Protein AF-A0A2E9YZD8-F1 (afdb_monomer)

Solvent-accessible surface area (backbone atoms only — not comparable to full-atom values): 932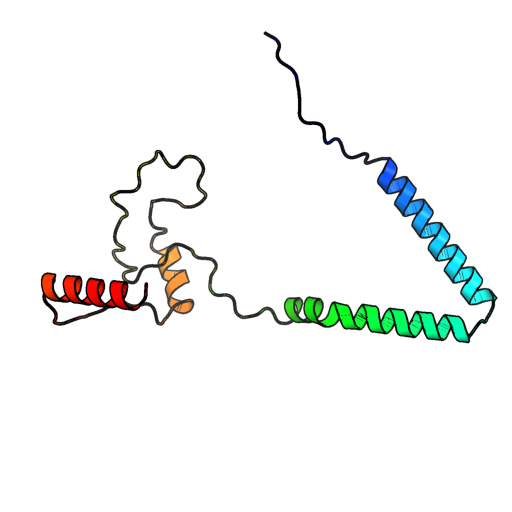1 Å² total; per-residue (Å²): 138,90,86,81,88,86,82,90,78,82,74,64,78,68,55,57,56,54,53,52,55,51,51,55,50,53,54,49,52,53,50,51,52,52,64,72,64,67,50,62,71,60,52,50,54,52,52,52,52,51,52,52,55,54,57,72,44,44,64,63,54,46,45,72,77,56,60,72,93,70,65,64,98,68,87,80,80,59,51,42,64,88,73,56,86,76,77,81,86,76,63,85,83,64,77,90,63,96,70,73,80,69,77,73,51,65,70,42,37,64,54,39,51,83,56,45,73,87,60,59,68,87,84,71,94,60,52,72,67,58,45,51,55,51,52,50,57,51,52,69,73,70,109

pLDDT: mean 77.56, std 17.91, range [31.64, 98.06]

Foldseek 3Di:
DDDDDDDDDDDPPPVVVVVVVVVVVVVVVVVVVCVVVVPVPVVVVVVVVVVVVVVVCVVVVCCVVCPPDDFDPDPQDALDQPDGDADDPDDPVPPDDPDDSDGPHPVVVVSCCVRPVPRHDDDDPDDPVRVVVVVVVVVVVVD

Sequence (143 aa):
MLCVAGGETYYPLIETHFITTRMRREVLSALVVHLIRKEKRWAISGGVAALVGAACLIPLIAETLNPPLRAAPIHDISTDTVNPPAFEVLDETRAGTSHTRERGGPVLAEAQAPAYPDIVSLETDLSLDAAYQRALAVAEDIG

Mean predicted aligned error: 15.63 Å

Radius of gyration: 30.19 Å; Cα contacts (8 Å, |Δi|>4): 39; chains: 1; bounding box: 54×61×78 Å

Structure (mmCIF, N/CA/C/O backbone):
data_AF-A0A2E9YZD8-F1
#
_entry.id   AF-A0A2E9YZD8-F1
#
loop_
_atom_site.group_PDB
_atom_site.id
_atom_site.type_symbol
_atom_site.label_atom_id
_atom_site.label_alt_id
_atom_site.label_comp_id
_atom_site.label_asym_id
_atom_site.label_entity_id
_atom_site.label_seq_id
_atom_site.pdbx_PDB_ins_code
_atom_site.Cartn_x
_atom_site.Cartn_y
_atom_site.Cartn_z
_atom_site.occupancy
_atom_site.B_iso_or_equiv
_atom_site.auth_seq_id
_atom_site.auth_comp_id
_atom_site.auth_asym_id
_atom_site.auth_atom_id
_atom_site.pdbx_PDB_model_num
ATOM 1 N N . MET A 1 1 ? 0.314 50.372 7.798 1.00 39.34 1 MET A N 1
ATOM 2 C CA . MET A 1 1 ? -0.718 50.129 6.773 1.00 39.34 1 MET A CA 1
ATOM 3 C C . MET A 1 1 ? -1.592 49.001 7.286 1.00 39.34 1 MET A C 1
ATOM 5 O O . MET A 1 1 ? -1.076 47.932 7.576 1.00 39.34 1 MET A O 1
ATOM 9 N N . LEU A 1 2 ? -2.847 49.333 7.572 1.00 36.38 2 LEU A N 1
ATOM 10 C CA . LEU A 1 2 ? -3.849 48.516 8.251 1.00 36.38 2 LEU A CA 1
ATOM 11 C C . LEU A 1 2 ? -4.512 47.565 7.239 1.00 36.38 2 LEU A C 1
ATOM 13 O O . LEU A 1 2 ? -4.921 48.031 6.178 1.00 36.38 2 LEU A O 1
ATOM 17 N N . CYS A 1 3 ? -4.703 46.294 7.591 1.00 31.64 3 CYS A N 1
ATOM 18 C CA . CYS A 1 3 ? -5.934 45.576 7.254 1.00 31.64 3 CYS A CA 1
ATOM 19 C C . CYS A 1 3 ? -6.170 44.421 8.236 1.00 31.64 3 CYS A C 1
ATOM 21 O O . CYS A 1 3 ? -5.288 43.608 8.496 1.00 31.64 3 CYS A O 1
ATOM 23 N N . VAL A 1 4 ? -7.373 44.439 8.799 1.00 42.31 4 VAL A N 1
ATOM 24 C CA . VAL A 1 4 ? -7.993 43.536 9.773 1.00 42.31 4 VAL A CA 1
ATOM 25 C C . VAL A 1 4 ? -9.189 42.865 9.075 1.00 42.31 4 VAL A C 1
ATOM 27 O O . VAL A 1 4 ? -9.731 43.454 8.141 1.00 42.31 4 VAL A O 1
ATOM 30 N N . ALA A 1 5 ? -9.630 41.723 9.625 1.00 40.31 5 ALA A N 1
ATOM 31 C CA . ALA A 1 5 ? -10.871 40.957 9.383 1.00 40.31 5 ALA A CA 1
ATOM 32 C C . ALA A 1 5 ? -10.794 39.866 8.293 1.00 40.31 5 ALA A C 1
ATOM 34 O O . ALA A 1 5 ? -10.363 40.125 7.182 1.00 40.31 5 ALA A O 1
ATOM 35 N N . GLY A 1 6 ? -11.225 38.623 8.519 1.00 33.19 6 GLY A N 1
ATOM 36 C CA . GLY A 1 6 ? -11.896 38.026 9.672 1.00 33.19 6 GLY A CA 1
ATOM 37 C C . GLY A 1 6 ? -11.910 36.496 9.556 1.00 33.19 6 GLY A C 1
ATOM 38 O O . GLY A 1 6 ? -11.763 35.941 8.471 1.00 33.19 6 GLY A O 1
ATOM 39 N N . GLY A 1 7 ? -12.056 35.830 10.697 1.00 32.16 7 GLY A N 1
ATOM 40 C CA . GLY A 1 7 ? -12.039 34.376 10.828 1.00 32.16 7 GLY A CA 1
ATOM 41 C C . GLY A 1 7 ? -12.156 34.006 12.299 1.00 32.16 7 GLY A C 1
ATOM 42 O O . GLY A 1 7 ? -11.198 33.547 12.912 1.00 32.16 7 GLY A O 1
ATOM 43 N N . GLU A 1 8 ? -13.302 34.332 12.892 1.00 45.50 8 GLU A N 1
ATOM 44 C CA . GLU A 1 8 ? -13.628 33.951 14.260 1.00 45.50 8 GLU A CA 1
ATOM 45 C C . GLU A 1 8 ? -13.762 32.433 14.387 1.00 45.50 8 GLU A C 1
ATOM 47 O O . GLU A 1 8 ? -14.638 31.848 13.764 1.00 45.50 8 GLU A O 1
ATOM 52 N N . THR A 1 9 ? -12.964 31.829 15.268 1.00 40.62 9 THR A N 1
ATOM 53 C CA . THR A 1 9 ? -13.396 30.725 16.142 1.00 40.62 9 THR A CA 1
ATOM 54 C C . THR A 1 9 ? -12.512 30.714 17.391 1.00 40.62 9 THR A C 1
ATOM 56 O O . THR A 1 9 ? -11.629 29.872 17.552 1.00 40.62 9 THR A O 1
ATOM 59 N N . TYR A 1 10 ? -12.725 31.679 18.287 1.00 44.81 10 TYR A N 1
ATOM 60 C CA . TYR A 1 10 ? -12.282 31.554 19.675 1.00 44.81 10 TYR A CA 1
ATOM 61 C C . TYR A 1 10 ? -13.278 30.639 20.399 1.00 44.81 10 TYR A C 1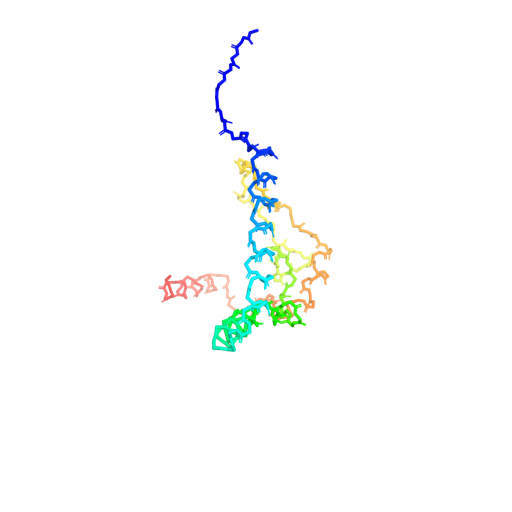
ATOM 63 O O . TYR A 1 10 ? -14.404 31.038 20.686 1.00 44.81 10 TYR A O 1
ATOM 71 N N . TYR A 1 11 ? -12.884 29.395 20.671 1.00 51.25 11 TYR A N 1
ATOM 72 C CA . TYR A 1 11 ? -13.652 28.504 21.542 1.00 51.25 11 TYR A CA 1
ATOM 73 C C . TYR A 1 11 ? -13.702 29.075 22.971 1.00 51.25 11 TYR A C 1
ATOM 75 O O . TYR A 1 11 ? -12.657 29.455 23.510 1.00 51.25 11 TYR A O 1
ATOM 83 N N . PRO A 1 12 ? -14.868 29.084 23.643 1.00 45.47 12 PRO A N 1
ATOM 84 C CA . PRO A 1 12 ? -14.950 29.488 25.037 1.00 45.47 12 PRO A CA 1
ATOM 85 C C . PRO A 1 12 ? -14.413 28.357 25.929 1.00 45.47 12 PRO A C 1
ATOM 87 O O . PRO A 1 12 ? -15.137 27.446 26.328 1.00 45.47 12 PRO A O 1
ATOM 90 N N . LEU A 1 13 ? -13.129 28.424 26.296 1.00 52.28 13 LEU A N 1
ATOM 91 C CA . LEU A 1 13 ? -12.517 27.537 27.304 1.00 52.28 13 LEU A CA 1
ATOM 92 C C . LEU A 1 13 ? -13.118 27.711 28.716 1.00 52.28 13 LEU A C 1
ATOM 94 O O . LEU A 1 13 ? -12.858 26.905 29.604 1.00 52.28 13 LEU A O 1
ATOM 98 N N . ILE A 1 14 ? -13.946 28.738 28.931 1.00 51.38 14 ILE A N 1
ATOM 99 C CA . ILE A 1 14 ? -14.606 29.006 30.216 1.00 51.38 14 ILE A CA 1
ATOM 100 C C . ILE A 1 14 ? -15.963 28.277 30.315 1.00 51.38 14 ILE A C 1
ATOM 102 O O . ILE A 1 14 ? -16.344 27.841 31.402 1.00 51.38 14 ILE A O 1
ATOM 106 N N . GLU A 1 15 ? -16.671 28.039 29.202 1.00 48.09 15 GLU A N 1
ATOM 107 C CA . GLU A 1 15 ? -17.989 27.379 29.245 1.00 48.09 15 GLU A CA 1
ATOM 108 C C . GLU A 1 15 ? -17.910 25.851 29.348 1.00 48.09 15 GLU A C 1
ATOM 110 O O . GLU A 1 15 ? -18.708 25.232 30.057 1.00 48.09 15 GLU A O 1
ATOM 115 N N . THR A 1 16 ? -16.918 25.216 28.719 1.00 51.31 16 THR A N 1
ATOM 116 C CA . THR A 1 16 ? -16.758 23.752 28.776 1.00 51.31 16 THR A CA 1
ATOM 117 C C . THR A 1 16 ? -16.442 23.257 30.187 1.00 51.31 16 THR A C 1
ATOM 119 O O . THR A 1 16 ? -16.917 22.192 30.588 1.00 51.31 16 THR A O 1
ATOM 122 N N . HIS A 1 17 ? -15.719 24.030 31.001 1.00 48.12 17 HIS A N 1
ATOM 123 C CA . HIS A 1 17 ? -15.487 23.682 32.405 1.00 48.12 17 HIS A CA 1
ATOM 124 C C . HIS A 1 17 ? -16.748 23.805 33.263 1.00 48.12 17 HIS A C 1
ATOM 126 O O . HIS A 1 17 ? -16.979 22.937 34.106 1.00 48.12 17 HIS A O 1
ATOM 132 N N . PHE A 1 18 ? -17.604 24.803 33.023 1.00 49.09 18 PHE A N 1
ATOM 133 C CA . PHE A 1 18 ? -18.860 24.965 33.761 1.00 49.09 18 PHE A CA 1
ATOM 134 C C . PHE A 1 18 ? -19.878 23.870 33.408 1.00 49.09 18 PHE A C 1
ATOM 136 O O . PHE A 1 18 ? -20.504 23.285 34.294 1.00 49.09 18 PHE A O 1
ATOM 143 N N . ILE A 1 19 ? -19.988 23.519 32.123 1.00 51.88 19 ILE A N 1
ATOM 144 C CA . ILE A 1 19 ? -20.873 22.448 31.645 1.00 51.88 19 ILE A CA 1
ATOM 145 C C . ILE A 1 19 ? -20.402 21.085 32.172 1.00 51.88 19 ILE A C 1
ATOM 147 O 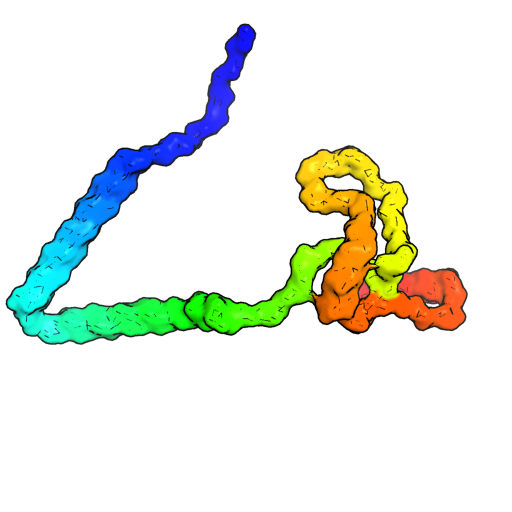O . ILE A 1 19 ? -21.203 20.338 32.729 1.00 51.88 19 ILE A O 1
ATOM 151 N N . THR A 1 20 ? -19.106 20.769 32.099 1.00 46.94 20 THR A N 1
ATOM 152 C CA . THR A 1 20 ? -18.583 19.464 32.552 1.00 46.94 20 THR A CA 1
ATOM 153 C C . THR A 1 20 ? -18.627 19.286 34.072 1.00 46.94 20 THR A C 1
ATOM 155 O O . THR A 1 20 ? -18.960 18.200 34.550 1.00 46.94 20 THR A O 1
ATOM 158 N N . THR A 1 21 ? -18.358 20.330 34.866 1.00 49.91 21 THR A N 1
ATOM 159 C CA . THR A 1 21 ? -18.465 20.246 36.338 1.00 49.91 21 THR A CA 1
ATOM 160 C C . THR A 1 21 ? -19.909 20.188 36.824 1.00 49.91 21 THR A C 1
ATOM 162 O O . THR A 1 21 ? -20.204 19.426 37.750 1.00 49.91 21 THR A O 1
ATOM 165 N N . ARG A 1 22 ? -20.828 20.924 36.187 1.00 56.75 22 ARG A N 1
ATOM 166 C CA . ARG A 1 22 ? -22.264 20.837 36.484 1.00 56.75 22 ARG A CA 1
ATOM 167 C C . ARG A 1 22 ? -22.818 19.461 36.105 1.00 56.75 22 ARG A C 1
ATOM 169 O O . ARG A 1 22 ? -23.489 18.835 36.918 1.00 56.75 22 ARG A O 1
ATOM 176 N N . MET A 1 23 ? -22.437 18.931 34.943 1.00 50.34 23 MET A N 1
ATOM 177 C CA . MET A 1 23 ? -22.870 17.615 34.461 1.00 50.34 23 MET A CA 1
ATOM 178 C C . MET A 1 23 ? -22.325 16.460 35.321 1.00 50.34 23 MET A C 1
ATOM 180 O O . MET A 1 23 ? -23.062 15.525 35.622 1.00 50.34 23 MET A O 1
ATOM 184 N N . ARG A 1 24 ? -21.087 16.551 35.837 1.00 58.38 24 ARG A N 1
ATOM 185 C CA . ARG A 1 24 ? -20.545 15.561 36.793 1.00 58.38 24 ARG A CA 1
ATOM 186 C C . ARG A 1 24 ? -21.307 15.525 38.118 1.00 58.38 24 ARG A C 1
ATOM 188 O O . ARG A 1 24 ? -21.480 14.446 38.678 1.00 58.38 24 ARG A O 1
ATOM 195 N N . ARG A 1 25 ? -21.761 16.677 38.624 1.00 65.44 25 ARG A N 1
ATOM 196 C CA . ARG A 1 25 ? -22.518 16.751 39.885 1.00 65.44 25 ARG A CA 1
ATOM 197 C C . ARG A 1 25 ? -23.917 16.158 39.764 1.00 65.44 25 ARG A C 1
ATOM 199 O O . ARG A 1 25 ? -24.303 15.426 40.668 1.00 65.44 25 ARG A O 1
ATOM 206 N N . GLU A 1 26 ? -24.622 16.415 38.663 1.00 64.88 26 GLU A N 1
ATOM 207 C CA . GLU A 1 26 ? -25.978 15.881 38.457 1.00 64.88 26 GLU A CA 1
ATOM 208 C C . GLU A 1 26 ? -25.990 14.362 38.227 1.00 64.88 26 GLU A C 1
ATOM 210 O O . GLU A 1 26 ? -26.873 13.655 38.707 1.00 64.88 26 GLU A O 1
ATOM 215 N N . VAL A 1 27 ? -24.972 13.824 37.548 1.00 67.44 27 VAL A N 1
ATOM 216 C CA . VAL A 1 27 ? -24.826 12.368 37.385 1.00 67.44 27 VAL A CA 1
ATOM 217 C C . VAL A 1 27 ? -24.535 11.697 38.731 1.00 67.44 27 VAL A C 1
ATOM 219 O O . VAL A 1 27 ? -25.088 10.639 39.027 1.00 67.44 27 VAL A O 1
ATOM 222 N N . LEU A 1 28 ? -23.715 12.326 39.582 1.00 70.00 28 LEU A N 1
ATOM 223 C CA . LEU A 1 28 ? -23.392 11.803 40.910 1.00 70.00 28 LEU A CA 1
ATOM 224 C C . LEU A 1 28 ? -24.600 11.863 41.858 1.00 70.00 28 LEU A C 1
ATOM 226 O O . LEU A 1 28 ? -24.857 10.899 42.576 1.00 70.00 28 LEU A O 1
ATOM 230 N N . SER A 1 29 ? -25.371 12.957 41.847 1.00 71.25 29 SER A N 1
ATOM 231 C CA . SER A 1 29 ? -26.596 13.081 42.647 1.00 71.25 29 SER A CA 1
ATOM 232 C C . SER A 1 29 ? -27.679 12.110 42.171 1.00 71.25 29 SER A C 1
ATOM 234 O O . SER A 1 29 ? -28.294 11.444 43.003 1.00 71.25 29 SER A O 1
ATOM 236 N N . ALA A 1 30 ? -27.857 11.928 40.858 1.00 67.38 30 ALA A N 1
ATOM 237 C CA . ALA A 1 30 ? -28.767 10.926 40.303 1.00 67.38 30 ALA A CA 1
ATOM 238 C C . ALA A 1 30 ? -28.362 9.487 40.678 1.00 67.38 30 ALA A C 1
ATOM 240 O O . ALA A 1 30 ? -29.234 8.681 41.015 1.00 67.38 30 ALA A O 1
ATOM 241 N N . LEU A 1 31 ? -27.058 9.179 40.679 1.00 66.12 31 LEU A N 1
ATOM 242 C CA . LEU A 1 31 ? -26.506 7.889 41.109 1.00 66.12 31 LEU A CA 1
ATOM 243 C C . LEU A 1 31 ? -26.743 7.642 42.608 1.00 66.12 31 LEU A C 1
ATOM 245 O O . LEU A 1 31 ? -27.194 6.564 42.991 1.00 66.12 31 LEU A O 1
ATOM 249 N N . VAL A 1 32 ? -26.501 8.650 43.454 1.00 74.81 32 VAL A N 1
ATOM 250 C CA . VAL A 1 32 ? -26.739 8.588 44.906 1.00 74.81 32 VAL A CA 1
ATOM 251 C C . VAL A 1 32 ? -28.228 8.409 45.213 1.00 74.81 32 VAL A C 1
ATOM 253 O O . VAL A 1 32 ? -28.588 7.550 46.014 1.00 74.81 32 VAL A O 1
ATOM 256 N N . VAL A 1 33 ? -29.116 9.145 44.537 1.00 72.62 33 VAL A N 1
ATOM 257 C CA . VAL A 1 33 ? -30.573 8.992 44.689 1.00 72.62 33 VAL A CA 1
ATOM 258 C C . VAL A 1 33 ? -31.034 7.600 44.237 1.00 72.62 33 VAL A C 1
ATOM 260 O O . VAL A 1 33 ? -31.856 6.986 44.918 1.00 72.62 33 VAL A O 1
ATOM 263 N N . HIS A 1 34 ? -30.480 7.055 43.150 1.00 62.38 34 HIS A N 1
ATOM 264 C CA . HIS A 1 34 ? -30.781 5.688 42.703 1.00 62.38 34 HIS A CA 1
ATOM 265 C C . HIS A 1 34 ? -30.285 4.614 43.685 1.00 62.38 34 HIS A C 1
ATOM 267 O O . HIS A 1 34 ? -30.996 3.636 43.922 1.00 62.38 34 HIS A O 1
ATOM 273 N N . LEU A 1 35 ? -29.114 4.811 44.301 1.00 63.41 35 LEU A N 1
ATOM 274 C CA . LEU A 1 35 ? -28.574 3.934 45.348 1.00 63.41 35 LEU A CA 1
ATOM 275 C C . LEU A 1 35 ? -29.423 3.974 46.631 1.00 63.41 35 LEU A C 1
ATOM 277 O O . LEU A 1 35 ? -29.668 2.929 47.234 1.00 63.41 35 LEU A O 1
ATOM 281 N N . ILE A 1 36 ? -29.924 5.153 47.023 1.00 72.25 36 ILE A N 1
ATOM 282 C CA . ILE A 1 36 ? -30.773 5.338 48.215 1.00 72.25 36 ILE A CA 1
ATOM 283 C C . ILE A 1 36 ? -32.168 4.731 48.014 1.00 72.25 36 ILE A C 1
ATOM 285 O O . ILE A 1 36 ? -32.706 4.108 48.929 1.00 72.25 36 ILE A O 1
ATOM 289 N N . ARG A 1 37 ? -32.763 4.873 46.822 1.00 69.38 37 ARG A N 1
ATOM 290 C CA . ARG A 1 37 ? -34.151 4.448 46.572 1.00 69.38 37 ARG A CA 1
ATOM 291 C C . ARG A 1 37 ? -34.343 2.930 46.447 1.00 69.38 37 ARG A C 1
ATOM 293 O O . ARG A 1 37 ? -35.484 2.484 46.429 1.00 69.38 37 ARG A O 1
ATOM 300 N N . LYS A 1 38 ? -33.270 2.123 46.396 1.00 61.97 38 LYS A N 1
ATOM 301 C CA . LYS A 1 38 ? -33.316 0.643 46.280 1.00 61.97 38 LYS A CA 1
ATOM 302 C C . LYS A 1 38 ? -34.236 0.135 45.155 1.00 61.97 38 LYS A C 1
ATOM 304 O O . LYS A 1 38 ? -34.770 -0.975 45.223 1.00 61.97 38 LYS A O 1
ATOM 309 N N . GLU A 1 39 ? -34.407 0.925 44.096 1.00 62.91 39 GLU A N 1
ATOM 310 C CA . GLU A 1 39 ? -35.299 0.608 42.982 1.00 62.91 39 GLU A CA 1
ATOM 311 C C . GLU A 1 39 ? -34.614 -0.395 42.045 1.00 62.91 39 GLU A C 1
ATOM 313 O O . GLU A 1 39 ? -34.037 -0.045 41.014 1.00 62.91 39 GLU A O 1
ATOM 318 N N . LYS A 1 40 ? -34.662 -1.679 42.425 1.00 60.91 40 LYS A N 1
ATOM 319 C CA . LYS A 1 40 ? -34.013 -2.787 41.700 1.00 60.91 40 LYS A CA 1
ATOM 320 C C . LYS A 1 40 ? -34.335 -2.794 40.200 1.00 60.91 40 LYS A C 1
ATOM 322 O O . LYS A 1 40 ? -33.486 -3.159 39.398 1.00 60.91 40 LYS A O 1
ATOM 327 N N . ARG A 1 41 ? -35.541 -2.367 39.815 1.00 63.03 41 ARG A N 1
ATOM 328 C CA . ARG A 1 41 ? -36.029 -2.379 38.427 1.00 63.03 41 ARG A CA 1
ATOM 329 C C . ARG A 1 41 ? -35.288 -1.386 37.521 1.00 63.03 41 ARG A C 1
ATOM 331 O O . ARG A 1 41 ? -34.921 -1.755 36.409 1.00 63.03 41 ARG A O 1
ATOM 338 N N . TRP A 1 42 ? -34.994 -0.180 38.009 1.00 66.31 42 TRP A N 1
ATOM 339 C CA . TRP A 1 42 ? -34.221 0.818 37.258 1.00 66.31 42 TRP A CA 1
ATOM 340 C C . TRP A 1 42 ? -32.723 0.508 37.274 1.00 66.31 42 TRP A C 1
ATOM 342 O O . TRP A 1 42 ? -32.049 0.682 36.260 1.00 66.31 42 TRP A O 1
ATOM 352 N N . ALA A 1 43 ? -32.222 -0.061 38.376 1.00 72.81 43 ALA A N 1
ATOM 353 C CA . ALA A 1 43 ? -30.847 -0.550 38.463 1.00 72.81 43 ALA A CA 1
ATOM 354 C C . ALA A 1 43 ? -30.557 -1.663 37.436 1.00 72.81 43 ALA A C 1
ATOM 356 O O . ALA A 1 43 ? -29.523 -1.626 36.773 1.00 72.81 43 ALA A O 1
ATOM 357 N N . ILE A 1 44 ? -31.490 -2.606 37.242 1.00 77.69 44 ILE A N 1
ATOM 358 C CA . ILE A 1 44 ? -31.377 -3.640 36.200 1.00 77.69 44 ILE A CA 1
ATOM 359 C C . ILE A 1 44 ? -31.364 -3.000 34.807 1.00 77.69 44 ILE A C 1
ATOM 361 O O . ILE A 1 44 ? -30.492 -3.321 34.006 1.00 77.69 44 ILE A O 1
ATOM 365 N N . SER A 1 45 ? -32.277 -2.063 34.523 1.00 78.81 45 SER A N 1
ATOM 366 C CA . SER A 1 45 ? -32.320 -1.399 33.211 1.00 78.81 45 SER A CA 1
ATOM 367 C C . SER A 1 45 ? -31.046 -0.605 32.896 1.00 78.81 45 SER A C 1
ATOM 369 O O . SER A 1 45 ? -30.548 -0.673 31.775 1.00 78.81 45 SER A O 1
ATOM 371 N N . GLY A 1 46 ? -30.467 0.075 33.893 1.00 85.44 46 GLY A N 1
ATOM 372 C CA . GLY A 1 46 ? -29.192 0.777 33.749 1.00 85.44 46 GLY A CA 1
ATOM 373 C C . GLY A 1 46 ? -28.022 -0.182 33.530 1.00 85.44 46 GLY A C 1
ATOM 374 O O . GLY A 1 46 ? -27.168 0.081 32.688 1.00 85.44 46 GLY A O 1
ATOM 375 N N . GLY A 1 47 ? -28.014 -1.327 34.221 1.00 86.50 47 GLY A N 1
ATOM 376 C CA . GLY A 1 47 ? -27.024 -2.383 34.003 1.00 86.50 47 GLY A CA 1
ATOM 377 C C . GLY A 1 47 ? -27.082 -2.962 32.588 1.00 86.50 47 GLY A C 1
ATOM 378 O O . GLY A 1 47 ? -26.049 -3.099 31.939 1.00 86.50 47 GLY A O 1
ATOM 379 N N . VAL A 1 48 ? -28.287 -3.230 32.073 1.00 90.44 48 VAL A N 1
ATOM 380 C CA . VAL A 1 48 ? -28.479 -3.698 30.690 1.00 90.44 48 VAL A CA 1
ATOM 381 C C . VAL A 1 48 ? -28.005 -2.646 29.687 1.00 90.44 48 VAL A C 1
ATOM 383 O O . VAL A 1 48 ? -27.255 -2.978 28.773 1.00 90.44 48 VAL A O 1
ATOM 386 N N . ALA A 1 49 ? -28.369 -1.374 29.875 1.00 90.00 49 ALA A N 1
ATOM 387 C CA . ALA A 1 49 ? -27.926 -0.292 28.996 1.00 90.00 49 ALA A CA 1
ATOM 388 C C . ALA A 1 49 ? -26.395 -0.128 28.991 1.00 90.00 49 ALA A C 1
ATOM 390 O O . ALA A 1 49 ? -25.804 0.061 27.929 1.00 90.00 49 ALA A O 1
ATOM 391 N N . ALA A 1 50 ? -25.741 -0.256 30.151 1.00 90.81 50 ALA A N 1
ATOM 392 C CA . ALA A 1 50 ? -24.284 -0.202 30.257 1.00 90.81 50 ALA A CA 1
ATOM 393 C C . ALA A 1 50 ? -23.602 -1.372 29.530 1.00 90.81 50 ALA A C 1
ATOM 395 O O . ALA A 1 50 ? -22.613 -1.161 28.833 1.00 90.81 50 ALA A O 1
ATOM 396 N N . LEU A 1 51 ? -24.146 -2.590 29.643 1.00 94.69 51 LEU A N 1
ATOM 397 C CA . LEU A 1 51 ? -23.629 -3.762 28.931 1.00 94.69 51 LEU A CA 1
ATOM 398 C C . LEU A 1 51 ? -23.791 -3.632 27.415 1.00 94.69 51 LEU A C 1
ATOM 400 O O . LEU A 1 51 ? -22.861 -3.949 26.680 1.00 94.69 51 LEU A O 1
ATOM 404 N N . VAL A 1 52 ? -24.934 -3.128 26.943 1.00 95.94 52 VAL A N 1
ATOM 405 C CA . VAL A 1 52 ? -25.153 -2.857 25.513 1.00 95.94 52 VAL A CA 1
ATOM 406 C C . VAL A 1 52 ? -24.191 -1.777 25.018 1.00 95.94 52 VAL A C 1
ATOM 408 O O . VAL A 1 52 ? -23.558 -1.954 23.983 1.00 95.94 52 VAL A O 1
ATOM 411 N N . GLY A 1 53 ? -24.014 -0.694 25.781 1.00 94.69 53 GLY A N 1
ATOM 412 C CA . GLY A 1 53 ? -23.037 0.349 25.464 1.00 94.69 53 GLY A CA 1
ATOM 413 C C . GLY A 1 53 ? -21.609 -0.194 25.378 1.00 94.69 53 GLY A C 1
ATOM 414 O O . GLY A 1 53 ? -20.899 0.106 24.423 1.00 94.69 53 GLY A O 1
ATOM 415 N N . ALA A 1 54 ? -21.207 -1.050 26.321 1.00 94.88 54 ALA A N 1
ATOM 416 C CA . ALA A 1 54 ? -19.913 -1.725 26.284 1.00 94.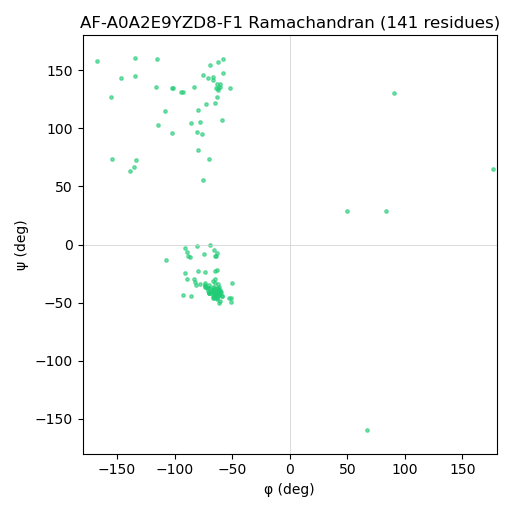88 54 ALA A CA 1
ATOM 417 C C . ALA A 1 54 ? -19.787 -2.671 25.077 1.00 94.88 54 ALA A C 1
ATOM 419 O O . ALA A 1 54 ? -18.743 -2.694 24.428 1.00 94.88 54 ALA A O 1
ATOM 420 N N . ALA A 1 55 ? -20.852 -3.401 24.731 1.00 96.06 55 ALA A N 1
ATOM 421 C CA . ALA A 1 55 ? -20.874 -4.288 23.572 1.00 96.06 55 ALA A CA 1
ATOM 422 C C . ALA A 1 55 ? -20.693 -3.525 22.248 1.00 96.06 55 ALA A C 1
ATOM 424 O O . ALA A 1 55 ? -19.943 -3.967 21.382 1.00 96.06 55 ALA A O 1
ATOM 425 N N . CYS A 1 56 ? -21.299 -2.342 22.111 1.00 96.62 56 CYS A N 1
ATOM 426 C CA . CYS A 1 56 ? -21.118 -1.480 20.939 1.00 96.62 56 CYS A CA 1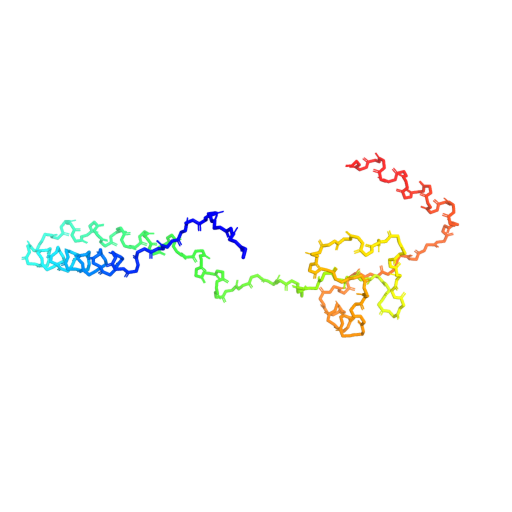
ATOM 427 C C . CYS A 1 56 ? -19.675 -0.975 20.766 1.00 96.62 56 CYS A C 1
ATOM 429 O O . CYS A 1 56 ? -19.290 -0.618 19.656 1.00 96.62 56 CYS A O 1
ATOM 431 N N . LEU A 1 57 ? -18.870 -0.948 21.835 1.00 96.31 57 LEU A N 1
ATOM 432 C CA . LEU A 1 57 ? -17.457 -0.555 21.781 1.00 96.31 57 LEU A CA 1
ATOM 433 C C . LEU A 1 57 ? -16.516 -1.720 21.441 1.00 96.31 57 LEU A C 1
ATOM 435 O O . LEU A 1 57 ? -15.343 -1.476 21.154 1.00 96.31 57 LEU A O 1
ATOM 439 N N . ILE A 1 58 ? -17.001 -2.968 21.438 1.00 95.56 58 ILE A N 1
ATOM 440 C CA . ILE A 1 58 ? -16.184 -4.156 21.144 1.00 95.56 58 ILE A CA 1
ATOM 441 C C . ILE A 1 58 ? -15.417 -4.029 19.816 1.00 95.56 58 ILE A C 1
ATOM 443 O O . ILE A 1 58 ? -14.222 -4.313 19.839 1.00 95.56 58 ILE A O 1
ATOM 447 N N . PRO A 1 59 ? -16.007 -3.579 18.686 1.00 92.12 59 PRO A N 1
ATOM 448 C CA . PRO A 1 59 ? -15.272 -3.461 17.423 1.00 92.12 59 PRO A CA 1
ATOM 449 C C . PRO A 1 59 ? -14.073 -2.507 17.505 1.00 92.12 59 PRO A C 1
ATOM 451 O O . PRO A 1 59 ? -12.999 -2.829 17.009 1.00 92.12 59 PRO A O 1
ATOM 454 N N . LEU A 1 60 ? -14.228 -1.369 18.192 1.00 92.56 60 LEU A N 1
ATOM 455 C CA . LEU A 1 60 ? -13.156 -0.388 18.379 1.00 92.56 60 LEU A CA 1
ATOM 456 C C . LEU A 1 60 ? -12.022 -0.959 19.243 1.00 92.56 60 LEU A C 1
ATOM 458 O O . LEU A 1 60 ? -10.842 -0.823 18.920 1.00 92.56 60 LEU A O 1
ATOM 462 N N . ILE A 1 61 ? -12.381 -1.638 20.336 1.00 92.94 61 ILE A N 1
ATOM 463 C CA . ILE A 1 61 ? -11.410 -2.302 21.215 1.00 92.94 61 ILE A CA 1
ATOM 464 C C . ILE A 1 61 ? -10.681 -3.413 20.448 1.00 92.94 61 ILE A C 1
ATOM 466 O O . ILE A 1 61 ? -9.461 -3.528 20.548 1.00 92.94 61 ILE A O 1
ATOM 470 N N . ALA A 1 62 ? -11.407 -4.196 19.648 1.00 92.81 62 ALA A N 1
ATOM 471 C CA . ALA A 1 62 ? -10.850 -5.276 18.842 1.00 92.81 62 ALA A CA 1
ATOM 472 C C . ALA A 1 62 ? -9.832 -4.768 17.808 1.00 92.81 62 ALA A C 1
ATOM 474 O O . ALA A 1 62 ? -8.761 -5.357 17.702 1.00 92.81 62 ALA A O 1
ATOM 475 N N . GLU A 1 63 ? -10.109 -3.658 17.112 1.00 89.38 63 GLU A N 1
ATOM 476 C CA . GLU A 1 63 ? -9.153 -3.042 16.175 1.00 89.38 63 GLU A CA 1
ATOM 477 C C . GLU A 1 63 ? -7.876 -2.566 16.882 1.00 89.38 63 GLU A C 1
ATOM 479 O O . GLU A 1 63 ? -6.782 -2.658 16.333 1.00 89.38 63 GLU A O 1
ATOM 484 N N . THR A 1 64 ? -7.997 -2.102 18.127 1.00 89.56 64 THR A N 1
ATOM 485 C CA . THR A 1 64 ? -6.845 -1.627 18.906 1.00 89.56 64 THR A CA 1
ATOM 486 C C . THR A 1 64 ? -5.967 -2.785 19.397 1.00 89.56 64 THR A C 1
ATOM 488 O O . THR A 1 64 ? -4.747 -2.658 19.458 1.00 89.56 64 THR A O 1
ATOM 491 N N . LEU A 1 65 ? -6.584 -3.913 19.767 1.00 93.25 65 LEU A N 1
ATOM 492 C CA . LEU A 1 65 ? -5.884 -5.099 20.271 1.00 93.25 65 LEU A CA 1
ATOM 493 C C . LEU A 1 65 ? -5.313 -5.977 19.153 1.00 93.25 65 LEU A C 1
ATOM 495 O O . LEU A 1 65 ? -4.289 -6.624 19.354 1.00 93.25 65 LEU A O 1
ATOM 499 N N . ASN A 1 66 ? -5.975 -6.018 17.998 1.00 88.75 66 ASN A N 1
ATOM 500 C CA . ASN A 1 66 ? -5.558 -6.793 16.837 1.00 88.75 66 ASN A CA 1
ATOM 501 C C . ASN A 1 66 ? -5.661 -5.926 15.573 1.00 88.75 66 ASN A C 1
ATOM 503 O O . ASN A 1 66 ? -6.592 -6.108 14.778 1.00 88.75 66 ASN A O 1
ATOM 507 N N . PRO A 1 67 ? -4.744 -4.957 15.397 1.00 80.31 67 PRO A N 1
ATOM 508 C CA . PRO A 1 67 ? -4.754 -4.126 14.208 1.00 80.31 67 PRO A CA 1
ATOM 509 C C . PRO A 1 67 ? -4.568 -5.020 12.974 1.00 80.31 67 PRO A C 1
ATOM 511 O O . PRO A 1 67 ? -3.712 -5.911 12.990 1.00 80.31 67 PRO A O 1
ATOM 514 N N . PRO A 1 68 ? -5.347 -4.813 11.897 1.00 76.81 68 PRO A N 1
ATOM 515 C CA . PRO A 1 68 ? -5.124 -5.543 10.658 1.00 76.81 68 PRO A CA 1
ATOM 516 C C . PRO A 1 68 ? -3.694 -5.294 10.174 1.00 76.81 68 PRO A C 1
ATOM 518 O O . PRO A 1 68 ? -3.156 -4.199 10.367 1.00 76.81 68 PRO A O 1
ATOM 521 N N . LEU A 1 69 ? -3.088 -6.293 9.527 1.00 73.12 69 LEU A N 1
ATOM 522 C CA . LEU A 1 69 ? -1.791 -6.118 8.878 1.00 73.12 69 LEU A CA 1
ATOM 523 C C . LEU A 1 69 ? -1.938 -4.998 7.840 1.00 73.12 69 LEU A C 1
ATOM 525 O O . LEU A 1 69 ? -2.601 -5.164 6.817 1.00 73.12 69 LEU A O 1
ATOM 529 N N . ARG A 1 70 ? -1.374 -3.828 8.134 1.00 72.12 70 ARG A N 1
ATOM 530 C CA . ARG A 1 70 ? -1.282 -2.724 7.182 1.00 72.12 70 ARG A CA 1
ATOM 531 C C . ARG A 1 70 ? 0.079 -2.826 6.519 1.00 72.12 70 ARG A C 1
ATOM 533 O O . ARG A 1 70 ? 1.086 -2.982 7.208 1.00 72.12 70 ARG A O 1
ATOM 540 N N . ALA A 1 71 ? 0.096 -2.754 5.192 1.00 76.50 71 ALA A N 1
ATOM 541 C CA . ALA A 1 71 ? 1.345 -2.619 4.464 1.00 76.50 71 ALA A CA 1
ATOM 542 C C . ALA A 1 71 ? 2.085 -1.351 4.923 1.00 76.50 71 ALA A C 1
ATOM 544 O O . ALA A 1 71 ? 1.482 -0.441 5.509 1.00 76.50 71 ALA A O 1
ATOM 545 N N . ALA A 1 72 ? 3.396 -1.301 4.674 1.00 77.75 72 ALA A N 1
ATOM 546 C CA . ALA A 1 72 ? 4.198 -0.131 5.004 1.00 77.75 72 ALA A CA 1
ATOM 547 C C . ALA A 1 72 ? 3.544 1.132 4.402 1.00 77.75 72 ALA A C 1
ATOM 549 O O . ALA A 1 72 ? 3.133 1.089 3.237 1.00 77.75 72 ALA A O 1
ATOM 550 N N . PRO A 1 73 ? 3.433 2.245 5.157 1.00 83.38 73 PRO A N 1
ATOM 551 C CA . PRO A 1 73 ? 2.833 3.491 4.680 1.00 83.38 73 PRO A CA 1
ATOM 552 C C . PRO A 1 73 ? 3.795 4.235 3.736 1.00 83.38 73 PRO A C 1
ATOM 554 O O . PRO A 1 73 ? 4.160 5.387 3.966 1.00 83.38 73 PRO A O 1
ATOM 557 N N . ILE A 1 74 ? 4.235 3.550 2.684 1.00 87.06 74 ILE A N 1
ATOM 558 C CA . ILE A 1 74 ? 5.070 4.067 1.606 1.00 87.06 74 ILE A CA 1
ATOM 559 C C . ILE A 1 74 ? 4.186 4.322 0.387 1.00 87.06 74 ILE A C 1
ATOM 561 O O . ILE A 1 74 ? 3.328 3.513 0.042 1.00 87.06 74 ILE A O 1
ATOM 565 N N . HIS A 1 75 ? 4.371 5.481 -0.232 1.00 86.50 75 HIS A N 1
ATOM 566 C CA . HIS A 1 75 ? 3.615 5.921 -1.408 1.00 86.50 75 HIS A CA 1
ATOM 567 C C . HIS A 1 75 ? 4.458 5.892 -2.687 1.00 86.50 75 HIS A C 1
ATOM 569 O O . HIS A 1 75 ? 3.915 5.993 -3.783 1.00 86.50 75 HIS A O 1
ATOM 575 N N . ASP A 1 76 ? 5.775 5.753 -2.550 1.00 88.88 76 ASP A N 1
ATOM 576 C CA . ASP A 1 76 ? 6.709 5.611 -3.655 1.00 88.88 76 ASP A CA 1
ATOM 577 C C . ASP A 1 76 ? 7.098 4.133 -3.776 1.00 88.88 76 ASP A C 1
ATOM 579 O O . ASP A 1 76 ? 7.934 3.630 -3.026 1.00 88.88 76 ASP A O 1
ATOM 583 N N . ILE A 1 77 ? 6.391 3.439 -4.669 1.00 90.44 77 ILE A N 1
ATOM 584 C CA . ILE A 1 77 ? 6.576 2.022 -4.984 1.00 90.44 77 ILE A CA 1
ATOM 585 C C . ILE A 1 77 ? 7.028 1.920 -6.443 1.00 90.44 77 ILE A C 1
ATOM 587 O O . ILE A 1 77 ? 6.478 2.591 -7.323 1.00 90.44 77 ILE A O 1
ATOM 591 N N . SER A 1 78 ? 8.032 1.088 -6.708 1.00 91.25 78 SER A N 1
ATOM 592 C CA . SER A 1 78 ? 8.556 0.846 -8.057 1.00 91.25 78 SER A CA 1
ATOM 593 C C . SER A 1 78 ? 8.753 -0.645 -8.307 1.00 91.25 78 SER A C 1
ATOM 595 O O . SER A 1 78 ? 9.134 -1.377 -7.398 1.00 91.25 78 SER A O 1
ATOM 597 N N . THR A 1 79 ? 8.522 -1.097 -9.540 1.00 92.31 79 THR A N 1
ATOM 598 C CA . THR A 1 79 ? 8.876 -2.460 -9.973 1.00 92.31 79 THR A CA 1
ATOM 599 C C . THR A 1 79 ? 10.384 -2.627 -10.177 1.00 92.31 79 THR A C 1
ATOM 601 O O . THR A 1 79 ? 10.899 -3.733 -10.055 1.00 92.31 79 THR A O 1
ATOM 604 N N . ASP A 1 80 ? 11.092 -1.521 -10.433 1.00 90.69 80 ASP A N 1
ATOM 605 C CA . ASP A 1 80 ? 12.553 -1.429 -10.410 1.00 90.69 80 ASP A CA 1
ATOM 606 C C . ASP A 1 80 ? 12.974 -0.500 -9.267 1.00 90.69 80 ASP A C 1
ATOM 608 O O . ASP A 1 80 ? 12.834 0.722 -9.354 1.00 90.69 80 ASP A O 1
ATOM 612 N N . THR A 1 81 ? 13.442 -1.073 -8.161 1.00 89.19 81 THR A N 1
ATOM 613 C CA . THR A 1 81 ? 13.913 -0.313 -6.996 1.00 89.19 81 THR A CA 1
ATOM 614 C C . THR A 1 81 ? 15.398 0.050 -7.075 1.00 89.19 81 THR A C 1
ATOM 616 O O . THR A 1 81 ? 15.871 0.820 -6.241 1.00 89.19 81 THR A O 1
ATOM 619 N N . VAL A 1 82 ? 16.145 -0.502 -8.040 1.00 88.56 82 VAL A N 1
ATOM 620 C CA . VAL A 1 82 ? 17.578 -0.223 -8.240 1.00 88.56 82 VAL A CA 1
ATOM 621 C C . VAL A 1 82 ? 17.751 1.024 -9.099 1.00 88.56 82 VAL A C 1
ATOM 623 O O . VAL A 1 82 ? 18.562 1.890 -8.776 1.00 88.56 82 VAL A O 1
ATOM 626 N N . ASN A 1 83 ? 16.965 1.130 -10.168 1.00 87.88 83 ASN A N 1
ATOM 627 C CA . ASN A 1 83 ? 16.958 2.269 -11.073 1.00 87.88 83 ASN A CA 1
ATOM 628 C C . ASN A 1 83 ? 15.514 2.696 -11.399 1.00 87.88 83 ASN A C 1
ATOM 630 O O . ASN A 1 83 ? 15.059 2.554 -12.537 1.00 87.88 83 ASN A O 1
ATOM 634 N N . PRO A 1 84 ? 14.765 3.211 -10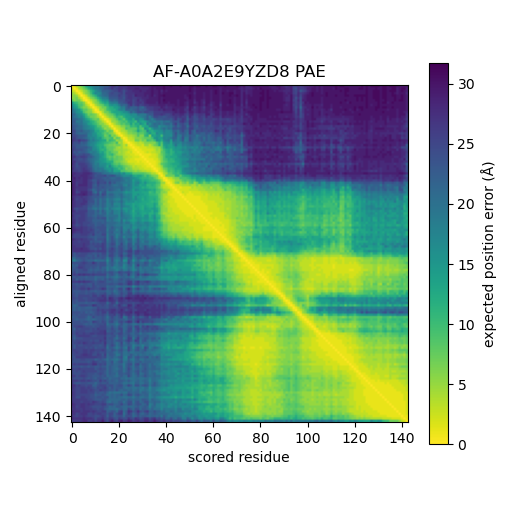.406 1.00 87.38 84 PRO A N 1
ATOM 635 C CA . PRO A 1 84 ? 13.371 3.575 -10.608 1.00 87.38 84 PRO A CA 1
ATOM 636 C C . PRO A 1 84 ? 13.233 4.664 -11.683 1.00 87.38 84 PRO A C 1
ATOM 638 O O . PRO A 1 84 ? 13.982 5.645 -11.663 1.00 87.38 84 PRO A O 1
ATOM 641 N N . PRO A 1 85 ? 12.241 4.560 -12.586 1.00 84.50 85 PRO A N 1
ATOM 642 C CA . PRO A 1 85 ? 12.010 5.574 -13.605 1.00 84.50 85 PRO A CA 1
ATOM 643 C C . PRO A 1 85 ? 11.654 6.918 -12.958 1.00 84.50 85 PRO A C 1
ATOM 645 O O . PRO A 1 85 ? 10.810 6.997 -12.049 1.00 84.50 85 PRO A O 1
ATOM 648 N N . ALA A 1 86 ? 12.308 7.978 -13.439 1.00 84.88 86 ALA A N 1
ATOM 649 C CA . ALA A 1 86 ? 12.079 9.344 -12.994 1.00 84.88 86 ALA A CA 1
ATOM 650 C C . ALA A 1 86 ? 10.773 9.895 -13.577 1.00 84.88 86 ALA A C 1
ATOM 652 O O . ALA A 1 86 ? 10.400 9.609 -14.715 1.00 84.88 86 ALA A O 1
ATOM 653 N N . PHE A 1 87 ? 10.083 10.735 -12.810 1.00 83.06 87 PHE A N 1
ATOM 654 C CA . PHE A 1 87 ? 8.999 11.532 -13.370 1.00 83.06 87 PHE A CA 1
ATOM 655 C C . PHE A 1 87 ? 9.616 12.617 -14.241 1.00 83.06 87 PHE A C 1
ATOM 657 O O . PHE A 1 87 ? 10.392 13.406 -13.725 1.00 83.06 87 PHE A O 1
ATOM 664 N N . GLU A 1 88 ? 9.290 12.679 -15.530 1.00 82.06 88 GLU A N 1
ATOM 665 C CA . GLU A 1 88 ? 9.830 13.714 -16.425 1.00 82.06 88 GLU A CA 1
ATOM 666 C C . GLU A 1 88 ? 8.894 14.928 -16.503 1.00 82.06 88 GLU A C 1
ATOM 668 O O . GLU A 1 88 ? 9.332 16.065 -16.333 1.00 82.06 88 GLU A O 1
ATOM 673 N N . VAL A 1 89 ? 7.584 14.689 -16.619 1.00 80.50 89 VAL A N 1
ATOM 674 C CA . VAL A 1 89 ? 6.572 15.696 -17.006 1.00 80.50 89 VAL A CA 1
ATOM 675 C C . VAL A 1 89 ? 5.932 16.450 -15.817 1.00 80.50 89 VAL A C 1
ATOM 677 O O . VAL A 1 89 ? 5.130 17.357 -16.007 1.00 80.50 89 VAL A O 1
ATOM 680 N N . LEU A 1 90 ? 6.276 16.122 -14.566 1.00 72.38 90 LEU A N 1
ATOM 681 C CA . LEU A 1 90 ? 5.717 16.789 -13.372 1.00 72.38 90 LEU A CA 1
ATOM 682 C C . LEU A 1 90 ? 6.396 18.140 -13.045 1.00 72.38 90 LEU A C 1
ATOM 684 O O . LEU A 1 90 ? 7.426 18.159 -12.380 1.00 72.38 90 LEU A O 1
ATOM 688 N N . ASP A 1 91 ? 5.832 19.267 -13.463 1.00 69.19 91 ASP A N 1
ATOM 689 C CA . ASP A 1 91 ? 6.415 20.594 -13.191 1.00 69.19 91 ASP A CA 1
ATOM 690 C C . ASP A 1 91 ? 6.340 21.013 -11.696 1.00 69.19 91 ASP A C 1
ATOM 692 O O . ASP A 1 91 ? 5.451 20.589 -10.948 1.00 69.19 91 ASP A O 1
ATOM 696 N N . GLU A 1 92 ? 7.259 21.885 -11.261 1.00 66.56 92 GLU A N 1
ATOM 697 C CA . GLU A 1 92 ? 7.329 22.486 -9.916 1.00 66.56 92 GLU A CA 1
ATOM 698 C C . GLU A 1 92 ? 6.132 23.398 -9.601 1.00 66.56 92 GLU A C 1
ATOM 700 O O . GLU A 1 92 ? 5.904 23.777 -8.452 1.00 66.56 92 GLU A O 1
ATOM 705 N N . THR A 1 93 ? 5.295 23.705 -10.597 1.00 69.75 93 THR A N 1
ATOM 706 C CA . THR A 1 93 ? 4.048 24.468 -10.434 1.00 69.75 93 THR A CA 1
ATOM 707 C C . THR A 1 93 ? 3.014 23.771 -9.548 1.00 69.75 93 THR A C 1
ATOM 709 O O . THR A 1 93 ? 1.982 24.361 -9.216 1.00 69.75 93 THR A O 1
ATOM 712 N N . ARG A 1 94 ? 3.258 22.517 -9.146 1.00 72.00 94 ARG A N 1
ATOM 713 C CA . ARG A 1 94 ? 2.469 21.795 -8.145 1.00 72.00 94 ARG A CA 1
ATOM 714 C C . 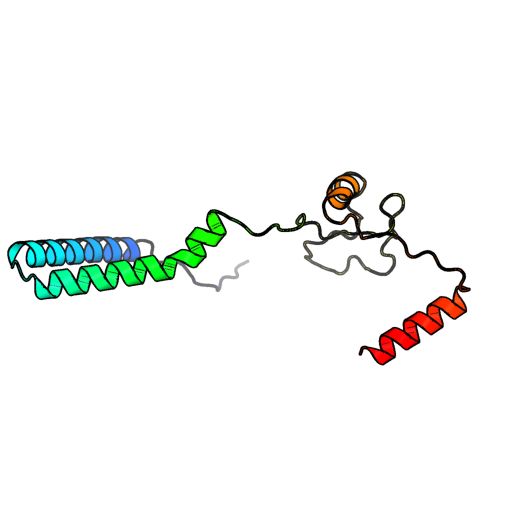ARG A 1 94 ? 2.705 22.385 -6.743 1.00 72.00 94 ARG A C 1
ATOM 716 O O . ARG A 1 94 ? 3.371 21.795 -5.897 1.00 72.00 94 ARG A O 1
ATOM 723 N N . ALA A 1 95 ? 2.140 23.562 -6.485 1.00 64.75 95 ALA A N 1
ATOM 724 C CA . ALA A 1 95 ? 2.252 24.227 -5.193 1.00 64.75 95 ALA A CA 1
ATOM 725 C C . ALA A 1 95 ? 1.594 23.395 -4.071 1.00 64.75 95 ALA A C 1
ATOM 727 O O . ALA A 1 95 ? 0.419 23.039 -4.153 1.00 64.75 95 ALA A O 1
ATOM 728 N N . GLY A 1 96 ? 2.346 23.128 -2.997 1.00 59.50 96 GLY A N 1
ATOM 729 C CA . GLY A 1 96 ? 1.795 22.663 -1.720 1.00 59.50 96 GLY A CA 1
ATOM 730 C C . GLY A 1 96 ? 1.523 21.163 -1.579 1.00 59.50 96 GLY A C 1
ATOM 731 O O . GLY A 1 96 ? 0.629 20.798 -0.819 1.00 59.50 96 GLY A O 1
ATOM 732 N N . THR A 1 97 ? 2.253 20.276 -2.263 1.00 59.28 97 THR A N 1
ATOM 733 C CA . THR A 1 97 ? 2.000 18.829 -2.132 1.00 59.28 97 THR A CA 1
ATOM 734 C C . THR A 1 97 ? 2.982 18.102 -1.232 1.00 59.28 97 THR A C 1
ATOM 736 O O . THR A 1 97 ? 4.189 18.246 -1.365 1.00 59.28 97 THR A O 1
ATOM 739 N N . SER A 1 98 ? 2.437 17.253 -0.359 1.00 66.81 98 SER A N 1
ATOM 740 C CA . SER A 1 98 ? 3.159 16.357 0.553 1.00 66.81 98 SER A CA 1
ATOM 741 C C . SER A 1 98 ? 3.963 15.251 -0.140 1.00 66.81 98 SER A C 1
ATOM 743 O O . SER A 1 98 ? 4.632 14.482 0.541 1.00 66.81 98 SER A O 1
ATOM 745 N N . HIS A 1 99 ? 3.864 15.128 -1.467 1.00 75.50 99 HIS A N 1
ATOM 746 C CA . HIS A 1 99 ? 4.532 14.094 -2.254 1.00 75.50 99 HIS A CA 1
ATOM 747 C C . HIS A 1 99 ? 5.669 14.706 -3.066 1.00 75.50 99 HIS A C 1
ATOM 749 O O . HIS A 1 99 ? 5.430 15.523 -3.961 1.00 75.50 99 HIS A O 1
ATOM 755 N N . THR A 1 100 ? 6.889 14.295 -2.739 1.00 76.50 100 THR A N 1
ATOM 756 C CA . THR A 1 100 ? 8.114 14.708 -3.422 1.00 76.50 100 THR A CA 1
ATOM 757 C C . THR A 1 100 ? 8.183 14.086 -4.820 1.00 76.50 100 THR A C 1
ATOM 759 O O . THR A 1 100 ? 7.743 12.957 -5.028 1.00 76.50 100 THR A O 1
ATOM 762 N N . ARG A 1 101 ? 8.715 14.832 -5.797 1.00 77.75 101 ARG A N 1
ATOM 763 C CA . ARG A 1 101 ? 8.992 14.321 -7.154 1.00 77.75 101 ARG A CA 1
ATOM 764 C C . ARG A 1 101 ? 10.200 13.382 -7.169 1.00 77.75 101 ARG A C 1
ATOM 766 O O . ARG A 1 101 ? 10.231 12.429 -7.940 1.00 77.75 101 ARG A O 1
ATOM 773 N N . GLU A 1 102 ? 11.207 13.679 -6.358 1.00 82.19 102 GLU A N 1
ATOM 774 C CA . GLU A 1 102 ? 12.368 12.815 -6.161 1.00 82.19 102 GLU A CA 1
ATOM 775 C C . GLU A 1 102 ? 11.937 11.478 -5.554 1.00 82.19 102 GLU A C 1
ATOM 777 O O . GLU A 1 102 ? 11.151 11.439 -4.605 1.00 82.19 102 GLU A O 1
ATOM 782 N N . ARG A 1 103 ? 12.468 10.386 -6.108 1.00 85.62 103 ARG A N 1
ATOM 783 C CA . ARG A 1 103 ? 12.255 9.042 -5.568 1.00 85.62 103 ARG A CA 1
ATOM 784 C C . ARG A 1 103 ? 12.930 8.918 -4.202 1.00 85.62 103 ARG A C 1
ATOM 786 O O . ARG A 1 103 ? 14.031 9.426 -4.001 1.00 85.62 103 ARG A O 1
ATOM 793 N N . GLY A 1 104 ? 12.311 8.180 -3.287 1.00 80.62 104 GLY A N 1
ATOM 794 C CA . GLY A 1 104 ? 12.759 8.005 -1.902 1.00 80.62 104 GLY A CA 1
ATOM 795 C C . GLY A 1 104 ? 14.042 7.180 -1.718 1.00 80.62 104 GLY A C 1
ATOM 796 O O . GLY A 1 104 ? 14.503 7.006 -0.589 1.00 80.62 104 GLY A O 1
ATOM 797 N N . GLY A 1 105 ? 14.638 6.692 -2.810 1.00 84.81 105 GLY A N 1
ATOM 798 C CA . GLY A 1 105 ? 15.955 6.060 -2.815 1.00 84.81 105 GLY A CA 1
ATOM 799 C C . GLY A 1 105 ? 16.017 4.714 -2.071 1.00 84.81 105 GLY A C 1
ATOM 800 O O . GLY A 1 105 ? 14.992 4.060 -1.861 1.00 84.81 105 GLY A O 1
ATOM 801 N N . PRO A 1 106 ? 17.222 4.270 -1.663 1.00 86.50 106 PRO A N 1
ATOM 802 C CA . PRO A 1 106 ? 17.450 2.913 -1.156 1.00 86.50 106 PRO A CA 1
ATOM 803 C C . PRO A 1 106 ? 16.710 2.609 0.153 1.00 86.50 106 PRO A C 1
ATOM 805 O O . PRO A 1 106 ? 16.287 1.479 0.364 1.00 86.50 106 PRO A O 1
ATOM 808 N N . VAL A 1 107 ? 16.477 3.616 1.000 1.00 87.50 107 VAL A N 1
ATOM 809 C CA . VAL A 1 107 ? 15.738 3.440 2.263 1.00 87.50 107 VAL A CA 1
ATOM 810 C C . VAL A 1 107 ? 14.296 2.992 2.003 1.00 87.50 107 VAL A C 1
ATOM 812 O O . VAL A 1 107 ? 13.778 2.127 2.709 1.00 87.50 107 VAL A O 1
ATOM 815 N N . LEU A 1 108 ? 13.642 3.545 0.976 1.00 87.44 108 LEU A N 1
ATOM 816 C CA . LEU A 1 108 ? 12.300 3.102 0.596 1.00 87.44 108 LEU A CA 1
ATOM 817 C C . LEU A 1 108 ? 12.318 1.736 -0.089 1.00 87.44 108 LEU A C 1
ATOM 819 O O . LEU A 1 108 ? 11.420 0.938 0.163 1.00 87.44 108 LEU A O 1
ATOM 823 N N . ALA A 1 109 ? 13.343 1.438 -0.891 1.00 89.00 109 ALA A N 1
ATOM 824 C CA . ALA A 1 109 ? 13.511 0.120 -1.504 1.00 89.00 109 ALA A CA 1
ATOM 825 C C . ALA A 1 109 ? 13.616 -0.997 -0.448 1.00 89.00 109 ALA A C 1
ATOM 827 O O . ALA A 1 109 ? 12.943 -2.023 -0.557 1.00 89.00 109 ALA A O 1
ATOM 828 N N . GLU A 1 110 ? 14.397 -0.771 0.612 1.00 90.62 110 GLU A N 1
ATOM 829 C CA . GLU A 1 110 ? 14.530 -1.699 1.741 1.00 90.62 110 GLU A CA 1
ATOM 830 C C . GLU A 1 110 ? 13.203 -1.906 2.484 1.00 90.62 110 GLU A C 1
ATOM 832 O O . GLU A 1 110 ? 12.889 -3.026 2.888 1.00 90.62 110 GLU A O 1
ATOM 837 N N . ALA A 1 111 ? 12.394 -0.851 2.631 1.00 89.94 111 ALA A N 1
ATOM 838 C CA . ALA A 1 111 ? 11.069 -0.938 3.244 1.00 89.94 111 ALA A CA 1
ATOM 839 C C . ALA A 1 111 ? 10.027 -1.615 2.332 1.00 89.94 111 ALA A C 1
ATOM 841 O O . ALA A 1 111 ? 9.132 -2.303 2.829 1.00 89.94 111 ALA A O 1
ATOM 842 N N . GLN A 1 112 ? 10.131 -1.437 1.010 1.00 92.06 112 GLN A N 1
ATOM 843 C CA . GLN A 1 112 ? 9.217 -2.024 0.031 1.00 92.06 112 GLN A CA 1
ATOM 844 C C . GLN A 1 112 ? 9.402 -3.540 -0.079 1.00 92.06 112 GLN A C 1
ATOM 846 O O . GLN A 1 112 ? 8.405 -4.256 -0.126 1.00 92.06 112 GLN A O 1
ATOM 851 N N . ALA A 1 113 ? 10.643 -4.034 -0.083 1.00 90.12 113 ALA A N 1
ATOM 852 C CA . ALA A 1 113 ? 10.954 -5.443 -0.330 1.00 90.12 113 ALA A CA 1
ATOM 853 C C . ALA A 1 113 ? 10.158 -6.447 0.542 1.00 90.12 113 ALA A C 1
ATOM 855 O O . ALA A 1 113 ? 9.560 -7.364 -0.020 1.00 90.12 113 ALA A O 1
ATOM 856 N N . PRO A 1 114 ? 10.075 -6.301 1.881 1.00 91.44 114 PRO A N 1
ATOM 857 C CA . PRO A 1 114 ? 9.253 -7.190 2.705 1.00 91.44 114 PRO A CA 1
ATOM 858 C C . PRO A 1 114 ? 7.756 -6.843 2.682 1.00 91.44 114 PRO A C 1
ATOM 860 O O . PRO A 1 114 ? 6.934 -7.699 3.001 1.00 91.44 114 PRO A O 1
ATOM 863 N N . ALA A 1 115 ? 7.386 -5.599 2.356 1.00 90.94 115 ALA A N 1
ATOM 864 C CA . ALA A 1 115 ? 5.998 -5.136 2.385 1.00 90.94 115 ALA A CA 1
ATOM 865 C C . ALA A 1 115 ? 5.215 -5.493 1.111 1.00 90.94 115 ALA A C 1
ATOM 867 O O . ALA A 1 115 ? 4.002 -5.682 1.177 1.00 90.94 115 ALA A O 1
ATOM 868 N N . TYR A 1 116 ? 5.904 -5.587 -0.028 1.00 90.88 116 TYR A N 1
ATOM 869 C CA . TYR A 1 116 ? 5.327 -5.836 -1.348 1.00 90.88 116 TYR A CA 1
ATOM 870 C C . TYR A 1 116 ? 6.184 -6.829 -2.152 1.00 90.88 116 TYR A C 1
ATOM 872 O O . TYR A 1 116 ? 6.729 -6.464 -3.195 1.00 90.88 116 TYR A O 1
ATOM 880 N N . PRO A 1 117 ? 6.319 -8.085 -1.688 1.00 90.19 117 PRO A N 1
ATOM 881 C CA . PRO A 1 117 ? 7.210 -9.067 -2.312 1.00 90.19 117 PRO A CA 1
ATOM 882 C C . PRO A 1 117 ? 6.789 -9.465 -3.735 1.00 90.19 117 PRO A C 1
ATOM 884 O O . PRO A 1 117 ? 7.623 -9.908 -4.519 1.00 90.19 117 PRO A O 1
ATOM 887 N N . ASP A 1 118 ? 5.511 -9.288 -4.076 1.00 92.12 118 ASP A N 1
ATOM 888 C CA . ASP A 1 118 ? 4.943 -9.718 -5.358 1.00 92.12 118 ASP A CA 1
ATOM 889 C C . ASP A 1 118 ? 5.048 -8.641 -6.456 1.00 92.12 118 ASP A C 1
ATOM 891 O O . ASP A 1 118 ? 4.700 -8.891 -7.611 1.00 92.12 118 ASP A O 1
ATOM 895 N N . ILE A 1 119 ? 5.505 -7.427 -6.117 1.00 91.75 119 ILE A N 1
ATOM 896 C CA . ILE A 1 119 ? 5.669 -6.328 -7.077 1.00 91.75 119 ILE A CA 1
ATOM 897 C C . ILE A 1 119 ? 7.042 -6.449 -7.739 1.00 91.75 119 ILE A C 1
ATOM 899 O O . ILE A 1 119 ? 8.064 -6.108 -7.146 1.00 91.75 119 ILE A O 1
ATOM 903 N N . VAL A 1 120 ? 7.051 -6.901 -8.991 1.00 90.12 120 VAL A N 1
ATOM 904 C CA . VAL A 1 120 ? 8.253 -7.083 -9.816 1.00 90.12 120 VAL A CA 1
ATOM 905 C C . VAL A 1 120 ? 8.041 -6.524 -11.222 1.00 90.12 120 VAL A C 1
ATOM 907 O O . VAL A 1 120 ? 6.903 -6.332 -11.658 1.00 90.12 120 VAL A O 1
ATOM 910 N N . SER A 1 121 ? 9.133 -6.251 -11.940 1.00 90.81 121 SER A N 1
ATOM 911 C CA . SER A 1 121 ? 9.069 -5.834 -13.345 1.00 90.81 121 SER A CA 1
ATOM 912 C C . SER A 1 121 ? 8.475 -6.932 -14.223 1.00 90.81 121 SER A C 1
ATOM 914 O O . SER A 1 121 ? 8.771 -8.116 -14.063 1.00 90.81 121 SER A O 1
ATOM 916 N N . LEU A 1 122 ? 7.614 -6.523 -15.155 1.00 90.44 122 LEU A N 1
ATOM 917 C CA . LEU A 1 122 ? 7.035 -7.420 -16.143 1.00 90.44 122 LEU A CA 1
ATOM 918 C C . LEU A 1 122 ? 8.044 -7.667 -17.267 1.00 90.44 122 LEU A C 1
ATOM 920 O O . LEU A 1 122 ? 8.349 -6.756 -18.033 1.00 90.44 122 LEU A O 1
ATOM 924 N N . GLU A 1 123 ? 8.488 -8.911 -17.401 1.00 91.62 123 GLU A N 1
ATOM 925 C CA . GLU A 1 123 ? 9.314 -9.364 -18.522 1.00 91.62 123 GLU A CA 1
ATOM 926 C C . GLU A 1 123 ? 8.423 -9.938 -19.632 1.00 91.62 123 GLU A C 1
ATOM 928 O O . GLU A 1 123 ? 7.525 -10.746 -19.375 1.00 91.62 123 GLU A O 1
ATOM 933 N N . THR A 1 124 ? 8.644 -9.518 -20.879 1.00 93.50 124 THR A N 1
ATOM 934 C CA . THR A 1 124 ? 7.852 -9.968 -22.030 1.00 93.50 124 THR A CA 1
ATOM 935 C C . THR A 1 124 ? 8.693 -10.051 -23.299 1.00 93.50 124 THR A C 1
ATOM 937 O O . THR A 1 124 ? 9.537 -9.196 -23.550 1.00 93.50 124 THR A O 1
ATOM 940 N N . ASP A 1 125 ? 8.413 -11.056 -24.133 1.00 96.56 125 ASP A N 1
ATOM 941 C CA . ASP A 1 125 ? 9.037 -11.224 -25.453 1.00 96.56 125 ASP A CA 1
ATOM 942 C C . ASP A 1 125 ? 8.392 -10.342 -26.539 1.00 96.56 125 ASP A C 1
ATOM 944 O O . ASP A 1 125 ? 8.784 -10.381 -27.709 1.00 96.56 125 ASP A O 1
ATOM 948 N N . LEU A 1 126 ? 7.357 -9.571 -26.187 1.00 97.12 126 LEU A N 1
ATOM 949 C CA . LEU A 1 126 ? 6.711 -8.657 -27.120 1.00 97.12 126 LEU A CA 1
ATOM 950 C C . LEU A 1 126 ? 7.669 -7.532 -27.520 1.00 97.1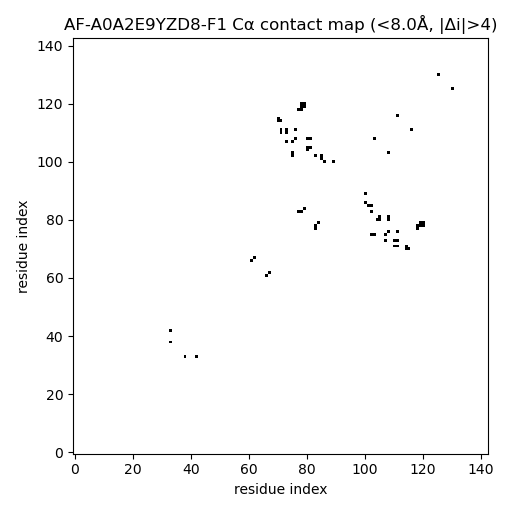2 126 LEU A C 1
ATOM 952 O O . LEU A 1 126 ? 8.395 -6.975 -26.698 1.00 97.12 126 LEU A O 1
ATOM 956 N N . SER A 1 127 ? 7.617 -7.137 -28.793 1.00 97.06 127 SER A N 1
ATOM 957 C CA . SER A 1 127 ? 8.237 -5.881 -29.213 1.00 97.06 127 SER A CA 1
ATOM 958 C C . SER A 1 127 ? 7.565 -4.701 -28.505 1.00 97.06 127 SER A C 1
ATOM 960 O O . SER A 1 127 ? 6.403 -4.791 -28.106 1.00 97.06 127 SER A O 1
ATOM 962 N N . LEU A 1 128 ? 8.269 -3.571 -28.395 1.00 94.44 128 LEU A N 1
ATOM 963 C CA . LEU A 1 128 ? 7.737 -2.356 -27.767 1.00 94.44 128 LEU A CA 1
ATOM 964 C C . LEU A 1 128 ? 6.362 -1.957 -28.332 1.00 94.44 128 LEU A C 1
ATOM 966 O O . LEU A 1 128 ? 5.442 -1.673 -27.570 1.00 94.44 128 LEU A O 1
ATOM 970 N N . ASP A 1 129 ? 6.216 -1.981 -29.660 1.00 97.75 129 ASP A N 1
ATOM 971 C CA . ASP A 1 129 ? 4.960 -1.635 -30.334 1.00 97.75 129 ASP A CA 1
ATOM 972 C C . ASP A 1 129 ? 3.850 -2.646 -30.009 1.00 97.75 129 ASP A C 1
ATOM 974 O O . ASP A 1 129 ? 2.751 -2.260 -29.619 1.00 97.75 129 ASP A O 1
ATOM 978 N N . ALA A 1 130 ? 4.152 -3.949 -30.046 1.00 97.75 130 ALA A N 1
ATOM 979 C CA . ALA A 1 130 ? 3.182 -4.986 -29.699 1.00 97.75 130 ALA A CA 1
ATOM 980 C C . ALA A 1 130 ? 2.752 -4.918 -28.222 1.00 97.75 130 ALA A C 1
ATOM 982 O O . ALA A 1 130 ? 1.572 -5.092 -27.918 1.00 97.75 130 ALA A O 1
ATOM 983 N N . ALA A 1 131 ? 3.687 -4.640 -27.308 1.00 96.75 131 ALA A N 1
ATOM 984 C CA . ALA A 1 131 ? 3.406 -4.461 -25.888 1.00 96.75 131 ALA A CA 1
ATOM 985 C C . ALA A 1 131 ? 2.516 -3.234 -25.644 1.00 96.75 131 ALA A C 1
ATOM 987 O O . ALA A 1 131 ? 1.532 -3.328 -24.910 1.00 96.75 131 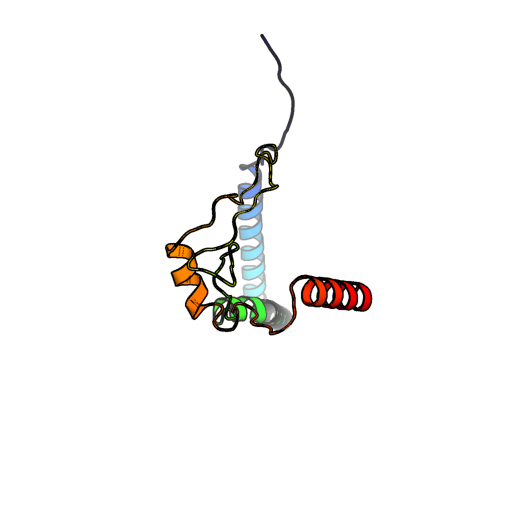ALA A O 1
ATOM 988 N N . TYR A 1 132 ? 2.809 -2.111 -26.308 1.00 96.19 132 TYR A N 1
ATOM 989 C CA . TYR A 1 132 ? 1.995 -0.898 -26.241 1.00 96.19 132 TYR A CA 1
ATOM 990 C C . TYR A 1 132 ? 0.570 -1.134 -26.757 1.00 96.19 132 TYR A C 1
ATOM 992 O O . TYR A 1 132 ? -0.392 -0.852 -26.043 1.00 96.19 132 TYR A O 1
ATOM 1000 N N . GLN A 1 133 ? 0.420 -1.722 -27.949 1.00 98.06 133 GLN A N 1
ATOM 1001 C CA . GLN A 1 133 ? -0.897 -2.033 -28.515 1.00 98.06 133 GLN A CA 1
ATOM 1002 C C . GLN A 1 133 ? -1.682 -3.002 -27.625 1.00 98.06 133 GLN A C 1
ATOM 1004 O O . GLN A 1 133 ? -2.885 -2.838 -27.422 1.00 98.06 133 GLN A O 1
ATOM 1009 N N . ARG A 1 134 ? -1.006 -4.000 -27.037 1.00 96.50 134 ARG A N 1
ATOM 1010 C CA . ARG A 1 134 ? -1.641 -4.931 -26.100 1.00 96.50 134 ARG A CA 1
ATOM 1011 C C . ARG A 1 134 ? -2.122 -4.223 -24.837 1.00 96.50 134 ARG A C 1
ATOM 1013 O O . ARG A 1 134 ? -3.239 -4.500 -24.405 1.00 96.50 134 ARG A O 1
ATOM 1020 N N . ALA A 1 135 ? -1.301 -3.349 -24.255 1.00 96.00 135 ALA A N 1
ATOM 1021 C CA . ALA A 1 135 ? -1.662 -2.575 -23.072 1.00 96.00 135 ALA A CA 1
ATOM 1022 C C . ALA A 1 135 ? -2.861 -1.656 -23.347 1.00 96.00 135 ALA A C 1
ATOM 1024 O O . ALA A 1 135 ? -3.787 -1.618 -22.539 1.00 96.00 135 ALA A O 1
ATOM 1025 N N . LEU A 1 136 ? -2.884 -0.993 -24.510 1.00 97.50 136 LEU A N 1
ATOM 1026 C CA . LEU A 1 136 ? -4.001 -0.150 -24.939 1.00 97.50 136 LEU A CA 1
ATOM 1027 C C . LEU A 1 136 ? -5.299 -0.956 -25.058 1.00 97.50 136 LEU A C 1
ATOM 1029 O O . LEU A 1 136 ? -6.304 -0.583 -24.463 1.00 97.50 136 LEU A O 1
ATOM 1033 N N . ALA A 1 137 ? -5.251 -2.109 -25.728 1.00 97.56 137 ALA A N 1
ATOM 1034 C CA . ALA A 1 137 ? -6.416 -2.977 -25.876 1.00 97.56 137 ALA A CA 1
ATOM 1035 C C . ALA A 1 137 ? -6.963 -3.486 -24.528 1.00 97.56 137 ALA A C 1
ATOM 1037 O O . ALA A 1 137 ? -8.170 -3.619 -24.370 1.00 97.56 137 ALA A O 1
ATOM 1038 N N . VAL A 1 138 ? -6.094 -3.781 -23.547 1.00 97.00 138 VAL A N 1
ATOM 1039 C CA . VAL A 1 138 ? -6.545 -4.135 -22.186 1.00 97.00 138 VAL A CA 1
ATOM 1040 C C . VAL A 1 138 ? -7.207 -2.942 -21.506 1.00 97.00 138 VAL A C 1
ATOM 1042 O O . VAL A 1 138 ? -8.261 -3.111 -20.904 1.00 97.00 138 VAL A O 1
ATOM 1045 N N . ALA A 1 139 ? -6.599 -1.755 -21.584 1.00 96.56 139 ALA A N 1
ATOM 1046 C CA . ALA A 1 139 ? -7.138 -0.549 -20.962 1.00 96.56 139 ALA A CA 1
ATOM 1047 C C . ALA A 1 139 ? -8.534 -0.197 -21.509 1.00 96.56 139 ALA A C 1
ATOM 1049 O O . ALA A 1 139 ? -9.425 0.138 -20.735 1.00 96.56 139 ALA A O 1
ATOM 1050 N N . GLU A 1 140 ? -8.743 -0.335 -22.820 1.00 96.69 140 GLU A N 1
ATOM 1051 C CA . GLU A 1 140 ? -10.041 -0.109 -23.472 1.00 96.69 140 GLU A CA 1
ATOM 1052 C C . GLU A 1 140 ? -11.117 -1.127 -23.061 1.00 96.69 140 GLU A C 1
ATOM 1054 O O . GLU A 1 140 ? -12.294 -0.779 -23.008 1.00 96.69 140 GLU A O 1
ATOM 1059 N N . ASP A 1 141 ? -10.727 -2.367 -22.757 1.00 97.44 141 ASP A N 1
ATOM 1060 C CA . ASP A 1 141 ? -11.647 -3.424 -22.315 1.00 97.44 141 ASP A CA 1
ATOM 1061 C C . ASP A 1 141 ? -12.127 -3.212 -20.868 1.00 97.44 141 ASP A C 1
ATOM 1063 O O . ASP A 1 141 ? -13.280 -3.504 -20.548 1.00 97.44 141 ASP A O 1
ATOM 1067 N N . ILE A 1 142 ? -11.260 -2.683 -19.992 1.00 94.44 142 ILE A N 1
ATOM 1068 C CA . ILE A 1 142 ? -11.564 -2.532 -18.557 1.00 94.44 142 ILE A CA 1
ATOM 1069 C C . ILE A 1 142 ? -12.199 -1.187 -18.170 1.00 94.44 142 ILE A C 1
ATOM 1071 O O . ILE A 1 142 ? -12.905 -1.168 -17.162 1.00 94.44 142 ILE A O 1
ATOM 1075 N N . GLY A 1 143 ? -11.995 -0.117 -18.953 1.00 66.12 143 GLY A N 1
ATOM 1076 C CA . GLY A 1 143 ? -12.669 1.188 -18.799 1.00 66.12 143 GLY A CA 1
ATOM 1077 C C . GLY A 1 143 ? -12.250 2.013 -17.586 1.00 66.12 143 GLY A C 1
ATOM 1078 O O . GLY A 1 143 ? -12.899 1.876 -16.525 1.00 66.12 143 GLY A O 1
#

Secondary structure (DSSP, 8-state):
------------TTHHHHHHHHHHHHHHHHHHHHHHHT-HHHHHHHHHHHHHHHHHTHHHHHHHHS---PPP------S-SSSPPPPSS--TT-TT-SS-SS--HHHHHHHHHHH-TT-------S-HHHHHHHHHHHHHHH-